Protein AF-A0A0F9EXT0-F1 (afdb_monomer)

pLDDT: mean 74.04, std 10.46, range [43.0, 87.94]

Secondary structure (DSSP, 8-state):
---HHHHHHHHHHHHHHHHHHHHHHHHHHHHHHHHH-S-HHHHHHHHHHHHHHHHHHHHHHHHHHHHHHHHHHHHHS----

Radius of gyration: 18.92 Å; Cα contacts (8 Å, |Δi|>4): 28; chains: 1; bounding box: 40×26×58 Å

Foldseek 3Di:
DDDVLVVVVVVLVVVVVVLVVVLVVLLVCLVVCCVPDPPNVVSVVSNVCSVVSVVVSCVVSVVSVVVNVVVVVVVVDPDDD

Mean predicted aligned error: 10.08 Å

Organism: NCBI:txid412755

Nearest PDB structures (foldseek):
  6yo0-assembly1_g1  TM=6.409E-01  e=8.470E+00  Tetrahymena thermophila

Solvent-accessible surface area (backbone atoms only — not comparable to full-atom values): 4504 Å² total; per-residue (Å²): 141,85,52,75,83,67,48,57,61,53,52,52,51,53,51,48,53,51,52,51,52,55,37,52,51,43,38,52,51,14,56,53,40,40,74,75,40,92,63,36,64,60,18,49,49,41,37,49,52,38,54,53,51,49,52,53,47,51,55,54,51,48,53,54,49,50,53,54,49,49,54,50,52,56,72,68,48,82,75,78,129

Structure (mmCIF, N/CA/C/O backbone):
data_AF-A0A0F9EXT0-F1
#
_entry.id   AF-A0A0F9EXT0-F1
#
loop_
_atom_site.group_PDB
_atom_site.id
_atom_site.type_symbol
_atom_site.label_atom_id
_atom_site.label_alt_id
_atom_site.label_comp_id
_atom_site.label_asym_id
_atom_site.label_entity_id
_atom_site.label_seq_id
_atom_site.pdbx_PDB_ins_code
_atom_site.Cartn_x
_atom_site.Cartn_y
_atom_site.Cartn_z
_atom_site.occupancy
_atom_site.B_iso_or_equiv
_atom_site.auth_seq_id
_atom_site.auth_comp_id
_atom_site.auth_asym_id
_atom_site.auth_atom_id
_atom_site.pdbx_PDB_model_num
ATOM 1 N N . ILE A 1 1 ? 14.816 -12.527 -23.976 1.00 46.62 1 ILE A N 1
ATOM 2 C CA . ILE A 1 1 ? 13.861 -13.225 -2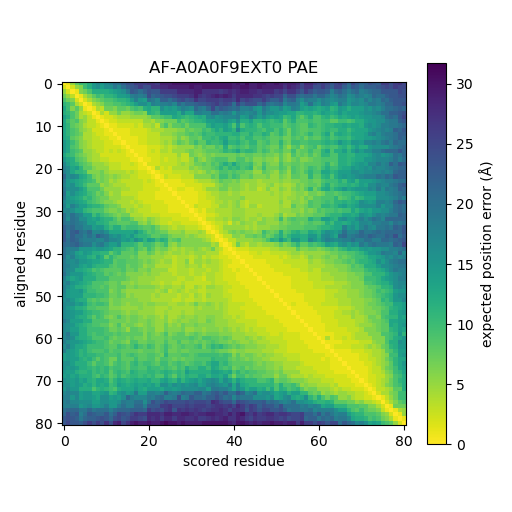3.070 1.00 46.62 1 ILE A CA 1
ATOM 3 C C . ILE A 1 1 ? 14.169 -12.981 -21.583 1.00 46.62 1 ILE A C 1
ATOM 5 O O . ILE A 1 1 ? 13.255 -13.075 -20.779 1.00 46.62 1 ILE A O 1
ATOM 9 N N . LEU A 1 2 ? 15.367 -12.514 -21.212 1.00 43.00 2 LEU A N 1
ATOM 10 C CA . LEU A 1 2 ? 15.626 -11.884 -19.909 1.00 43.00 2 LEU A CA 1
ATOM 11 C C . LEU A 1 2 ? 16.509 -10.647 -20.127 1.00 43.00 2 LEU A C 1
ATOM 13 O O . LEU A 1 2 ? 17.725 -10.722 -20.023 1.00 43.00 2 LEU A O 1
ATOM 17 N N . THR A 1 3 ? 15.911 -9.528 -20.529 1.00 47.03 3 THR A N 1
ATOM 18 C CA . THR A 1 3 ? 16.568 -8.216 -20.440 1.00 47.03 3 THR A CA 1
ATOM 19 C C . THR A 1 3 ? 16.069 -7.551 -19.159 1.00 47.03 3 THR A C 1
ATOM 21 O O . THR A 1 3 ? 14.894 -7.692 -18.810 1.00 47.03 3 THR A O 1
ATOM 24 N N . SER A 1 4 ? 16.951 -6.871 -18.426 1.00 53.34 4 SER A N 1
ATOM 25 C CA . SER A 1 4 ? 16.646 -6.170 -17.162 1.00 53.34 4 SER A CA 1
ATOM 26 C C . SER A 1 4 ? 15.389 -5.289 -17.243 1.00 53.34 4 SER A C 1
ATOM 28 O O . SER A 1 4 ? 14.635 -5.208 -16.276 1.00 53.34 4 SER A O 1
ATOM 30 N N . GLN A 1 5 ? 15.103 -4.739 -18.427 1.00 51.75 5 GLN A N 1
ATOM 31 C CA . GLN A 1 5 ? 13.927 -3.919 -18.733 1.00 51.75 5 GLN A CA 1
ATOM 32 C C . GLN A 1 5 ? 12.576 -4.649 -18.611 1.00 51.75 5 GLN A C 1
ATOM 34 O O . GLN A 1 5 ? 11.556 -4.020 -18.357 1.00 51.75 5 GLN A O 1
ATOM 39 N N . GLY A 1 6 ? 12.532 -5.979 -18.742 1.00 52.34 6 GLY A N 1
ATOM 40 C CA . GLY A 1 6 ? 11.289 -6.753 -18.600 1.00 52.34 6 GLY A CA 1
ATOM 41 C C . GLY A 1 6 ? 11.017 -7.270 -17.183 1.00 52.34 6 GLY A C 1
ATOM 42 O O . GLY A 1 6 ? 9.915 -7.746 -16.911 1.00 52.34 6 GLY A O 1
ATOM 43 N N . ILE A 1 7 ? 12.014 -7.227 -16.295 1.00 60.53 7 ILE A N 1
ATOM 44 C CA . ILE A 1 7 ? 11.948 -7.811 -14.945 1.00 60.53 7 ILE A CA 1
ATOM 45 C C . ILE A 1 7 ? 11.430 -6.779 -13.938 1.00 60.53 7 ILE A C 1
ATOM 47 O O . ILE A 1 7 ? 10.557 -7.102 -13.133 1.00 60.53 7 ILE A O 1
ATOM 51 N N . ILE A 1 8 ? 11.904 -5.534 -14.030 1.00 63.44 8 ILE A N 1
ATOM 52 C CA . ILE A 1 8 ? 11.518 -4.438 -13.129 1.00 63.44 8 ILE A CA 1
ATOM 53 C C . ILE A 1 8 ? 9.996 -4.180 -13.153 1.00 63.44 8 ILE A C 1
ATOM 55 O O . ILE A 1 8 ? 9.395 -4.182 -12.076 1.00 63.44 8 ILE A O 1
ATOM 59 N N . PRO A 1 9 ? 9.317 -4.093 -14.320 1.00 62.78 9 PRO A N 1
ATOM 60 C CA . PRO A 1 9 ? 7.869 -3.874 -14.357 1.00 62.78 9 PRO A CA 1
ATOM 61 C C . PRO A 1 9 ? 7.080 -5.046 -13.760 1.00 62.78 9 PRO A C 1
ATOM 63 O O . PRO A 1 9 ? 6.087 -4.849 -13.067 1.00 62.78 9 PRO A O 1
ATOM 66 N N . LYS A 1 10 ? 7.532 -6.287 -13.986 1.00 63.75 10 LYS A N 1
ATOM 67 C CA . LYS A 1 10 ? 6.852 -7.494 -13.490 1.00 63.75 10 LYS A CA 1
ATOM 68 C C . LYS A 1 10 ? 6.950 -7.627 -11.974 1.00 63.75 10 LYS A C 1
ATOM 70 O O . LYS A 1 10 ? 5.965 -7.987 -11.335 1.00 63.75 10 LYS A O 1
ATOM 75 N N . ILE A 1 11 ? 8.118 -7.324 -11.404 1.00 70.44 11 ILE A N 1
ATOM 76 C CA . ILE A 1 11 ? 8.317 -7.310 -9.951 1.00 70.44 11 ILE A CA 1
ATOM 77 C C . ILE A 1 11 ? 7.494 -6.185 -9.325 1.00 70.44 11 ILE A C 1
ATOM 79 O O . ILE A 1 11 ? 6.816 -6.434 -8.332 1.00 70.44 11 ILE A O 1
ATOM 83 N N . ALA A 1 12 ? 7.475 -4.993 -9.930 1.00 67.19 12 ALA A N 1
ATOM 84 C CA . ALA A 1 12 ? 6.650 -3.882 -9.462 1.00 67.19 12 ALA A CA 1
ATOM 85 C C . ALA A 1 12 ? 5.157 -4.252 -9.430 1.00 67.19 12 ALA A C 1
ATOM 87 O O . ALA A 1 12 ? 4.498 -4.027 -8.418 1.00 67.19 12 ALA A O 1
ATOM 88 N N . ILE A 1 13 ? 4.635 -4.906 -10.476 1.00 69.12 13 ILE A N 1
ATOM 89 C CA . ILE A 1 13 ? 3.241 -5.384 -10.524 1.00 69.12 13 ILE A CA 1
ATOM 90 C C . ILE A 1 13 ? 2.967 -6.431 -9.435 1.00 69.12 13 ILE A C 1
ATOM 92 O O . ILE A 1 13 ? 1.957 -6.340 -8.740 1.00 69.12 13 ILE A O 1
ATOM 96 N N . LEU A 1 14 ? 3.863 -7.403 -9.240 1.00 72.56 14 LEU A N 1
ATOM 97 C CA . LEU A 1 14 ? 3.728 -8.422 -8.188 1.00 72.56 14 LEU A CA 1
ATOM 98 C C . LEU A 1 14 ? 3.722 -7.805 -6.785 1.00 72.56 14 LEU A C 1
ATOM 100 O O . LEU A 1 14 ? 2.882 -8.160 -5.959 1.00 72.56 14 LEU A O 1
ATOM 104 N N . PHE A 1 15 ? 4.616 -6.847 -6.535 1.00 69.69 15 PHE A N 1
ATOM 105 C CA . PHE A 1 15 ? 4.673 -6.109 -5.275 1.00 69.69 15 PHE A CA 1
ATOM 106 C C . PHE A 1 15 ? 3.415 -5.257 -5.076 1.00 69.69 15 PHE A C 1
ATOM 108 O O . PHE A 1 15 ? 2.869 -5.220 -3.978 1.00 69.69 15 PHE A O 1
ATOM 115 N N . THR A 1 16 ? 2.892 -4.659 -6.152 1.00 68.50 16 THR A N 1
ATOM 116 C CA . THR A 1 16 ? 1.617 -3.925 -6.139 1.00 68.50 16 THR A CA 1
ATOM 117 C C . THR A 1 16 ? 0.473 -4.808 -5.683 1.00 68.50 16 THR A C 1
ATOM 119 O O . THR A 1 16 ? -0.308 -4.424 -4.816 1.00 68.50 16 THR A O 1
ATOM 122 N N . LEU A 1 17 ? 0.374 -6.004 -6.256 1.00 71.31 17 LEU A N 1
ATOM 123 C CA . LEU A 1 17 ? -0.714 -6.938 -5.991 1.00 71.31 17 LEU A CA 1
ATOM 124 C C . LEU A 1 17 ? -0.638 -7.491 -4.560 1.00 71.31 17 LEU A C 1
ATOM 126 O O . LEU A 1 17 ? -1.651 -7.569 -3.869 1.00 71.31 17 LEU A O 1
ATOM 130 N N . LEU A 1 18 ? 0.573 -7.793 -4.081 1.00 75.44 18 LEU A N 1
ATOM 131 C CA . LEU A 1 18 ? 0.818 -8.220 -2.701 1.00 75.44 18 LEU A CA 1
ATOM 132 C C . LEU A 1 18 ? 0.511 -7.119 -1.679 1.00 75.44 18 LEU A C 1
ATOM 134 O O . LEU A 1 18 ? -0.190 -7.377 -0.700 1.00 75.44 18 LEU A O 1
ATOM 138 N N . VAL A 1 19 ? 1.002 -5.896 -1.894 1.00 75.56 19 VAL A N 1
ATOM 139 C CA . VAL A 1 19 ? 0.804 -4.774 -0.960 1.00 75.56 19 VAL A CA 1
ATOM 140 C C . VAL A 1 19 ? -0.655 -4.317 -0.949 1.00 75.56 19 VAL A C 1
ATOM 142 O O . VAL A 1 19 ? -1.216 -4.096 0.121 1.00 75.56 19 VAL A O 1
ATOM 145 N N . SER A 1 20 ? -1.311 -4.246 -2.111 1.00 73.69 20 SER A N 1
ATOM 146 C CA . SER A 1 20 ? -2.738 -3.903 -2.185 1.00 73.69 20 SER A CA 1
ATOM 147 C C . SER A 1 20 ? -3.625 -4.974 -1.548 1.00 73.69 20 SER A C 1
ATOM 149 O O . SER A 1 20 ? -4.520 -4.626 -0.784 1.00 73.69 20 SER A O 1
ATOM 151 N N . GLY A 1 21 ? -3.355 -6.265 -1.776 1.00 76.56 21 GLY A N 1
ATOM 152 C CA . GLY A 1 21 ? -4.128 -7.360 -1.180 1.00 76.56 21 GLY A CA 1
ATOM 153 C C . GLY A 1 21 ? -3.973 -7.456 0.340 1.00 76.56 21 GLY A C 1
ATOM 154 O O . GLY A 1 21 ? -4.964 -7.548 1.065 1.00 76.56 21 GLY A O 1
ATOM 155 N N . THR A 1 22 ? -2.736 -7.384 0.840 1.00 76.88 22 THR A N 1
ATOM 156 C CA . THR A 1 22 ? -2.464 -7.390 2.290 1.00 76.88 22 THR A CA 1
ATOM 157 C C . THR A 1 22 ? -2.988 -6.131 2.970 1.00 76.88 22 THR A C 1
ATOM 159 O O . THR A 1 22 ? -3.557 -6.209 4.059 1.00 76.88 22 THR A O 1
ATOM 162 N N . GLY A 1 23 ? -2.877 -4.983 2.306 1.00 73.88 23 GLY A N 1
ATOM 163 C CA . GLY A 1 23 ? -3.432 -3.735 2.792 1.00 73.88 23 GLY A CA 1
ATOM 164 C C . GLY A 1 23 ? -4.960 -3.779 2.892 1.00 73.88 23 GLY A C 1
ATOM 165 O O . GLY A 1 23 ? -5.508 -3.448 3.943 1.00 73.88 23 GLY A O 1
ATOM 166 N N . LEU A 1 24 ? -5.656 -4.237 1.845 1.00 81.00 24 LEU A N 1
ATOM 167 C CA . LEU A 1 24 ? -7.121 -4.318 1.843 1.00 81.00 24 LEU A CA 1
ATOM 168 C C . LEU A 1 24 ? -7.628 -5.223 2.975 1.00 81.00 24 LEU A C 1
ATOM 170 O O . LEU A 1 24 ? -8.574 -4.872 3.678 1.00 81.00 24 LEU A O 1
ATOM 174 N N . MET A 1 25 ? -6.950 -6.355 3.191 1.00 80.56 25 MET A N 1
ATOM 175 C CA . MET A 1 25 ? -7.224 -7.257 4.310 1.00 80.56 25 MET A CA 1
ATOM 176 C C . MET A 1 25 ? -7.015 -6.553 5.660 1.00 80.56 25 MET A C 1
ATOM 178 O O . MET A 1 25 ? -7.857 -6.667 6.548 1.00 80.56 25 MET A O 1
ATOM 182 N N . GLY A 1 26 ? -5.937 -5.776 5.807 1.00 78.12 26 GLY A N 1
ATOM 183 C CA . GLY A 1 26 ? -5.662 -4.976 7.003 1.00 78.12 26 GLY A CA 1
ATOM 184 C C . GLY A 1 26 ? -6.730 -3.915 7.287 1.00 78.12 26 GLY A C 1
ATOM 185 O O . GLY A 1 26 ? -7.126 -3.743 8.439 1.00 78.12 26 GLY A O 1
ATOM 186 N N . LEU A 1 27 ? -7.257 -3.256 6.250 1.00 82.12 27 LEU A N 1
ATOM 187 C CA . LEU A 1 27 ? -8.357 -2.298 6.391 1.00 82.12 27 LEU A CA 1
ATOM 188 C C . LEU A 1 27 ? -9.652 -2.996 6.833 1.00 82.12 27 LEU A C 1
ATOM 190 O O . LEU A 1 27 ? -10.306 -2.532 7.764 1.00 82.12 27 LEU A O 1
ATOM 194 N N . ILE A 1 28 ? -10.009 -4.118 6.200 1.00 83.94 28 ILE A N 1
ATOM 195 C CA . ILE A 1 28 ? -11.212 -4.889 6.547 1.00 83.94 28 ILE A CA 1
ATOM 196 C C . ILE A 1 28 ? -11.135 -5.358 8.003 1.00 83.94 28 ILE A C 1
ATOM 198 O O . ILE A 1 28 ? -12.078 -5.151 8.764 1.00 83.94 28 ILE A O 1
ATOM 202 N N . LEU A 1 29 ? -9.997 -5.920 8.419 1.00 81.25 29 LEU A N 1
ATOM 203 C CA . LEU A 1 29 ? -9.778 -6.352 9.800 1.00 81.25 29 LEU A CA 1
ATOM 204 C C . LEU A 1 29 ? -9.782 -5.176 10.785 1.00 81.25 29 LEU A C 1
ATOM 206 O O . LEU A 1 29 ? -10.325 -5.308 11.878 1.00 81.25 29 LEU A O 1
ATOM 210 N N . GLY A 1 30 ? -9.239 -4.018 10.401 1.00 81.81 30 GLY A N 1
ATOM 211 C CA . GLY A 1 30 ? -9.304 -2.797 11.206 1.00 81.81 30 GLY A CA 1
ATOM 212 C C . GLY A 1 30 ? -10.737 -2.292 11.401 1.00 81.81 30 GLY A C 1
ATOM 213 O O . GLY A 1 30 ? -11.111 -1.918 12.509 1.00 81.81 30 GLY A O 1
ATOM 214 N N . ILE A 1 31 ? -11.571 -2.324 10.359 1.00 83.75 31 ILE A N 1
ATOM 215 C CA . ILE A 1 31 ? -12.978 -1.896 10.434 1.00 83.75 31 ILE A CA 1
ATOM 216 C C . ILE A 1 31 ? -13.812 -2.888 11.254 1.00 83.75 31 ILE A C 1
ATOM 218 O O . ILE A 1 31 ? -14.556 -2.471 12.142 1.00 83.75 31 ILE A O 1
ATOM 222 N N . LEU A 1 32 ? -13.666 -4.193 11.002 1.00 83.62 32 LEU A N 1
ATOM 223 C CA . LEU A 1 32 ? -14.362 -5.233 11.766 1.00 83.62 32 LEU A CA 1
ATOM 224 C C . LEU A 1 32 ? -13.948 -5.190 13.242 1.00 83.62 32 LEU A C 1
ATOM 226 O O . LEU A 1 32 ? -14.802 -5.115 14.128 1.00 83.62 32 LEU A O 1
ATOM 230 N N . GLY A 1 33 ? -12.642 -5.104 13.504 1.00 80.12 33 GLY A N 1
ATOM 231 C CA . GLY A 1 33 ? -12.093 -4.967 14.848 1.00 80.12 33 GLY A CA 1
ATOM 232 C C . GLY A 1 33 ? -12.572 -3.704 15.561 1.00 80.12 33 GLY A C 1
ATOM 233 O O . GLY A 1 33 ? -12.755 -3.722 16.773 1.00 80.12 33 GLY A O 1
ATOM 234 N N . TYR A 1 34 ? -12.827 -2.598 14.859 1.00 81.56 34 TYR A N 1
ATOM 235 C CA . TYR A 1 34 ? -13.376 -1.389 15.486 1.00 81.56 34 TYR A CA 1
ATOM 236 C C . TYR A 1 34 ? -14.793 -1.606 16.038 1.00 81.56 34 TYR A C 1
ATOM 238 O O . TYR A 1 34 ? -15.163 -0.993 17.041 1.00 81.56 34 TYR A O 1
ATOM 246 N N . SER A 1 35 ? -15.580 -2.469 15.390 1.00 80.38 35 SER A N 1
ATOM 247 C CA . SER A 1 35 ? -16.949 -2.774 15.811 1.00 80.38 35 SER A CA 1
ATOM 248 C C . SER A 1 35 ? -17.021 -3.782 16.961 1.00 80.38 35 SER A C 1
ATOM 250 O O . SER A 1 35 ? -17.909 -3.663 17.801 1.00 80.38 35 SER A O 1
ATOM 252 N N . GLU A 1 36 ? -16.074 -4.723 17.033 1.00 81.00 36 GLU A N 1
ATOM 253 C CA . GLU A 1 36 ? -16.116 -5.834 17.995 1.00 81.00 36 GLU A CA 1
ATOM 254 C C . GLU A 1 36 ? -15.199 -5.653 19.215 1.00 81.00 36 GLU A C 1
ATOM 256 O O . GLU A 1 36 ? -15.400 -6.313 20.232 1.00 81.00 36 GLU A O 1
ATOM 261 N N . THR A 1 37 ? -14.198 -4.766 19.156 1.00 78.19 37 THR A N 1
ATOM 262 C CA . THR A 1 37 ? -13.250 -4.574 20.269 1.00 78.19 37 THR A CA 1
ATOM 263 C C . THR A 1 37 ? -13.631 -3.403 21.176 1.00 78.19 37 THR A C 1
ATOM 265 O O . THR A 1 37 ? -13.963 -2.309 20.717 1.00 78.19 37 THR A O 1
ATOM 268 N N . GLU A 1 38 ? -13.505 -3.599 22.493 1.00 79.69 38 GLU A N 1
ATOM 269 C CA . GLU A 1 38 ? -13.582 -2.504 23.475 1.00 79.69 38 GLU A CA 1
ATOM 270 C C . GLU A 1 38 ? -12.420 -1.509 23.289 1.00 79.69 38 GLU A C 1
ATOM 272 O O . GLU A 1 38 ? -12.569 -0.298 23.457 1.00 79.69 38 GLU A O 1
ATOM 277 N N . GLU A 1 39 ? -11.266 -2.006 22.835 1.00 82.00 39 GLU A N 1
ATOM 278 C CA . GLU A 1 39 ? -10.061 -1.228 22.550 1.00 82.00 39 GLU A CA 1
ATOM 279 C C . GLU A 1 39 ? -10.048 -0.653 21.128 1.00 82.00 39 GLU A C 1
ATOM 281 O O . GLU A 1 39 ? -9.124 -0.871 20.339 1.00 82.00 39 GLU A O 1
ATOM 286 N N . LYS A 1 40 ? -11.056 0.166 20.818 1.00 80.81 40 LYS A N 1
ATOM 287 C CA . LYS A 1 40 ? -11.233 0.835 19.515 1.00 80.81 40 LYS A CA 1
ATOM 288 C C . LYS A 1 40 ? -9.973 1.529 18.984 1.00 80.81 40 LYS A C 1
ATOM 290 O O . LYS A 1 40 ? -9.791 1.641 17.774 1.00 80.81 40 LYS A O 1
ATOM 295 N N . TRP A 1 41 ? -9.094 1.983 19.878 1.00 81.44 41 TRP A N 1
ATOM 296 C CA . TRP A 1 41 ? -7.835 2.642 19.538 1.00 81.44 41 TRP A CA 1
ATOM 297 C C . TRP A 1 41 ? -6.878 1.742 18.738 1.00 81.44 41 TRP A C 1
ATOM 299 O O . TRP A 1 41 ? -6.238 2.235 17.811 1.00 81.44 41 TRP A O 1
ATOM 309 N N . LYS A 1 42 ? -6.817 0.430 19.015 1.00 80.69 42 LYS A N 1
ATOM 310 C CA . LYS A 1 42 ? -5.965 -0.514 18.263 1.00 80.69 42 LYS A CA 1
ATOM 311 C C . LYS A 1 42 ? -6.433 -0.647 16.817 1.00 80.69 42 LYS A C 1
ATOM 313 O O . LYS A 1 42 ? -5.628 -0.615 15.889 1.00 80.69 42 LYS A O 1
ATOM 318 N N . SER A 1 43 ? -7.746 -0.716 16.635 1.00 81.88 43 SER A N 1
ATOM 319 C CA . SER A 1 43 ? -8.388 -0.775 15.323 1.00 81.88 43 SER A CA 1
ATOM 320 C C . SER A 1 43 ? -8.219 0.527 14.538 1.00 81.88 43 SER A C 1
ATOM 322 O O . SER A 1 43 ? -7.901 0.490 13.351 1.00 81.88 43 SER A O 1
ATOM 324 N N . ILE A 1 44 ? -8.319 1.687 15.202 1.00 85.06 44 ILE A N 1
ATOM 325 C CA . ILE A 1 44 ? -7.998 2.987 14.588 1.00 85.06 44 ILE A CA 1
ATOM 326 C C . ILE A 1 44 ? -6.538 3.016 14.119 1.00 85.06 44 ILE A C 1
ATOM 328 O O . ILE A 1 44 ? -6.277 3.431 12.993 1.00 85.06 44 ILE A O 1
ATOM 332 N N . ILE A 1 45 ? -5.589 2.547 14.936 1.00 85.12 45 ILE A N 1
ATOM 333 C CA . ILE A 1 45 ? -4.173 2.492 14.546 1.00 85.12 45 ILE A CA 1
ATOM 334 C C . ILE A 1 45 ? -3.978 1.617 13.306 1.00 85.12 45 ILE A C 1
ATOM 336 O O . ILE A 1 45 ? -3.275 2.034 12.388 1.00 85.12 45 ILE A O 1
ATOM 340 N N . ALA A 1 46 ? -4.624 0.450 13.232 1.00 82.12 46 ALA A N 1
ATOM 341 C CA . ALA A 1 46 ? -4.549 -0.415 12.054 1.00 82.12 46 ALA A CA 1
ATOM 342 C C . ALA A 1 46 ? -5.056 0.292 10.781 1.00 82.12 46 ALA A C 1
ATOM 344 O O . ALA A 1 46 ? -4.403 0.236 9.737 1.00 82.12 46 ALA A O 1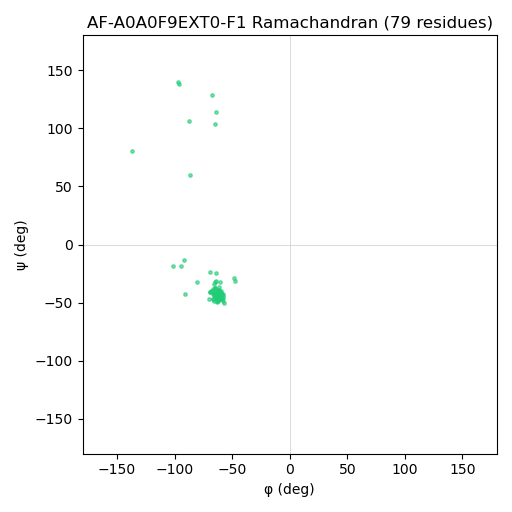
ATOM 345 N N . ILE A 1 47 ? -6.170 1.027 10.881 1.00 84.44 47 ILE A N 1
ATOM 346 C CA . ILE A 1 47 ? -6.724 1.824 9.775 1.00 84.44 47 ILE A CA 1
ATOM 347 C C . ILE A 1 47 ? -5.759 2.949 9.370 1.00 84.44 47 ILE A C 1
ATOM 349 O O . ILE A 1 47 ? -5.505 3.147 8.182 1.00 84.44 47 ILE A O 1
ATOM 353 N N . VAL A 1 48 ? -5.184 3.670 10.338 1.00 86.94 48 VAL A N 1
ATOM 354 C CA . VAL A 1 48 ? -4.225 4.757 10.077 1.00 86.94 48 VAL A CA 1
ATOM 355 C C . VAL A 1 48 ? -2.968 4.225 9.394 1.00 86.94 48 VAL A C 1
ATOM 357 O O . VAL A 1 48 ? -2.539 4.793 8.391 1.00 86.94 48 VAL A O 1
ATOM 360 N N . ILE A 1 49 ? -2.407 3.115 9.883 1.00 86.38 49 ILE A N 1
ATOM 361 C CA . ILE A 1 49 ? -1.242 2.461 9.272 1.00 86.38 49 ILE A CA 1
ATOM 362 C C . ILE A 1 49 ? -1.547 2.079 7.824 1.00 86.38 49 ILE A C 1
ATOM 364 O O . ILE A 1 49 ? -0.716 2.318 6.950 1.00 86.38 49 ILE A O 1
ATOM 368 N N . TYR A 1 50 ? -2.739 1.547 7.548 1.00 84.31 50 TYR A N 1
ATOM 369 C CA . TYR A 1 50 ? -3.139 1.228 6.182 1.00 84.31 50 TYR A CA 1
ATOM 370 C C . TYR A 1 50 ? -3.213 2.470 5.284 1.00 84.31 50 TYR A C 1
ATOM 372 O O . TYR A 1 50 ? -2.654 2.457 4.187 1.00 84.31 50 TYR A O 1
ATOM 380 N N . ILE A 1 51 ? -3.869 3.548 5.728 1.00 84.50 51 ILE A N 1
ATOM 381 C CA . ILE A 1 51 ? -3.999 4.781 4.934 1.00 84.50 51 ILE A CA 1
ATOM 382 C C . ILE 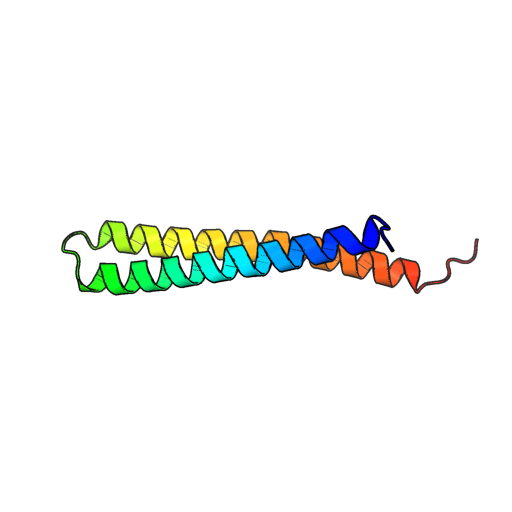A 1 51 ? -2.616 5.369 4.637 1.00 84.50 51 ILE A C 1
ATOM 384 O O . ILE A 1 51 ? -2.310 5.689 3.489 1.00 84.50 51 ILE A O 1
ATOM 388 N N . VAL A 1 52 ? -1.758 5.462 5.655 1.00 87.94 52 VAL A N 1
ATOM 389 C CA . VAL A 1 52 ? -0.394 5.986 5.518 1.00 87.94 52 VAL A CA 1
ATOM 390 C C . VAL A 1 52 ? 0.442 5.092 4.603 1.00 87.94 52 VAL A C 1
ATOM 392 O O . VAL A 1 52 ? 1.081 5.591 3.678 1.00 87.94 52 VAL A O 1
ATOM 395 N N . GLY A 1 53 ? 0.396 3.773 4.800 1.00 84.81 53 GLY A N 1
ATOM 396 C CA . GLY A 1 53 ? 1.086 2.809 3.943 1.00 84.81 53 GLY A CA 1
ATOM 397 C C . GLY A 1 53 ? 0.627 2.894 2.487 1.00 84.81 53 GLY A C 1
ATOM 398 O O . GLY A 1 53 ? 1.456 2.878 1.581 1.00 84.81 53 GLY A O 1
ATOM 399 N N . THR A 1 54 ? -0.674 3.081 2.260 1.00 81.06 54 THR A N 1
ATOM 400 C CA . THR A 1 54 ? -1.256 3.264 0.925 1.00 81.06 54 THR A CA 1
ATOM 401 C C . THR A 1 54 ? -0.764 4.556 0.272 1.00 81.06 54 THR A C 1
ATOM 403 O O . THR A 1 54 ? -0.403 4.545 -0.901 1.00 81.06 54 THR A O 1
ATOM 406 N N . LEU A 1 55 ? -0.681 5.664 1.015 1.00 83.62 55 LEU A N 1
ATOM 407 C CA . LEU A 1 55 ? -0.145 6.928 0.497 1.00 83.62 55 LEU A CA 1
ATOM 408 C C . LEU A 1 55 ? 1.324 6.801 0.083 1.00 83.62 55 LEU A C 1
ATOM 410 O O . LEU A 1 55 ? 1.678 7.191 -1.029 1.00 83.62 55 LEU A O 1
ATOM 414 N N . PHE A 1 56 ? 2.168 6.208 0.934 1.00 83.75 56 PHE A N 1
ATOM 415 C CA . PHE A 1 56 ? 3.560 5.931 0.572 1.00 83.75 56 PHE A CA 1
ATOM 416 C C . PHE A 1 56 ? 3.640 5.037 -0.663 1.00 83.75 56 PHE A C 1
ATOM 418 O O . PHE A 1 56 ? 4.402 5.325 -1.584 1.00 83.75 56 PHE A O 1
ATOM 425 N N . TYR A 1 57 ? 2.811 3.997 -0.715 1.00 78.50 57 TYR A N 1
ATOM 426 C CA . TYR A 1 57 ? 2.741 3.095 -1.852 1.00 78.50 57 TYR A CA 1
ATOM 427 C C . TYR A 1 57 ? 2.412 3.830 -3.162 1.00 78.50 57 TYR A C 1
ATOM 429 O O . TYR A 1 57 ? 3.100 3.629 -4.161 1.00 78.50 57 TYR A O 1
ATOM 437 N N . PHE A 1 58 ? 1.422 4.728 -3.157 1.00 77.06 58 PHE A N 1
ATOM 438 C CA . PHE A 1 58 ? 1.092 5.554 -4.322 1.00 77.06 58 PHE A CA 1
ATOM 439 C C . PHE A 1 58 ? 2.246 6.469 -4.741 1.00 77.06 58 PHE A C 1
ATOM 441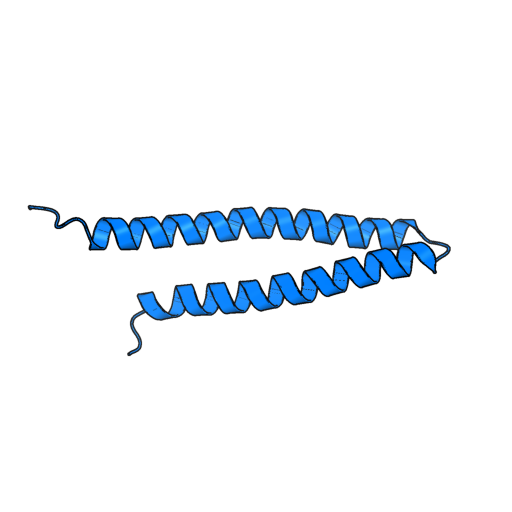 O O . PHE A 1 58 ? 2.500 6.594 -5.935 1.00 77.06 58 PHE A O 1
ATOM 448 N N . ILE A 1 59 ? 2.964 7.073 -3.790 1.00 83.62 59 ILE A N 1
ATOM 449 C CA . ILE A 1 59 ? 4.112 7.947 -4.083 1.00 83.62 59 ILE A CA 1
ATOM 450 C C . ILE A 1 59 ? 5.234 7.156 -4.768 1.00 83.62 59 ILE A C 1
ATOM 452 O O . ILE A 1 59 ? 5.721 7.563 -5.823 1.00 83.62 59 ILE A O 1
ATOM 456 N N . PHE A 1 60 ? 5.620 6.006 -4.208 1.00 79.06 60 PHE A N 1
ATOM 457 C CA . PHE A 1 60 ? 6.656 5.153 -4.800 1.00 79.06 60 PHE A CA 1
ATOM 458 C C . PHE A 1 60 ? 6.214 4.560 -6.141 1.00 79.06 60 PHE A C 1
ATOM 460 O O . PHE A 1 60 ? 6.978 4.579 -7.104 1.00 79.06 60 PHE A O 1
ATOM 467 N N . GLY A 1 61 ? 4.972 4.076 -6.226 1.00 76.50 61 GLY A N 1
ATOM 468 C CA . GLY A 1 61 ? 4.403 3.536 -7.458 1.00 76.50 61 GLY A CA 1
ATOM 469 C C . GLY A 1 61 ? 4.337 4.577 -8.574 1.00 76.50 61 GLY A C 1
ATOM 470 O O . GLY A 1 61 ? 4.669 4.265 -9.714 1.00 76.50 61 GLY A O 1
ATOM 471 N N . TYR A 1 62 ? 3.982 5.822 -8.247 1.00 77.12 62 TYR A N 1
ATOM 472 C CA . TYR A 1 62 ? 4.006 6.936 -9.191 1.00 77.12 62 TYR A CA 1
ATOM 473 C C . TYR A 1 62 ? 5.426 7.229 -9.686 1.00 77.12 62 TYR A C 1
ATOM 475 O O . TYR A 1 62 ? 5.613 7.389 -10.887 1.00 77.12 62 TYR A O 1
ATOM 483 N N . GLY A 1 63 ? 6.428 7.228 -8.800 1.00 80.50 63 GLY A N 1
ATOM 484 C CA . GLY A 1 63 ? 7.833 7.391 -9.195 1.00 80.50 63 GLY A CA 1
ATOM 485 C C . GLY A 1 63 ? 8.280 6.335 -10.209 1.00 80.50 63 GLY A C 1
ATOM 486 O O . GLY A 1 63 ? 8.751 6.676 -11.289 1.00 80.50 63 GLY A O 1
ATOM 487 N N . VAL A 1 64 ? 8.025 5.056 -9.914 1.00 76.94 64 VAL A N 1
ATOM 488 C CA . VAL A 1 64 ? 8.354 3.944 -10.826 1.00 76.94 64 VAL A CA 1
ATOM 489 C C . VAL A 1 64 ? 7.590 4.048 -12.151 1.00 76.94 64 VAL A C 1
ATOM 491 O O . VAL A 1 64 ? 8.148 3.762 -13.208 1.00 76.94 64 VAL A O 1
ATOM 494 N N . LEU A 1 65 ? 6.317 4.458 -12.116 1.00 74.56 65 LEU A N 1
ATOM 495 C CA . LEU A 1 65 ? 5.507 4.646 -13.321 1.00 74.56 65 LEU A CA 1
ATOM 496 C C . LEU A 1 65 ? 6.062 5.771 -14.202 1.00 74.56 65 LEU A C 1
ATOM 498 O O . LEU A 1 65 ? 6.116 5.607 -15.418 1.00 74.56 65 LEU A O 1
ATOM 502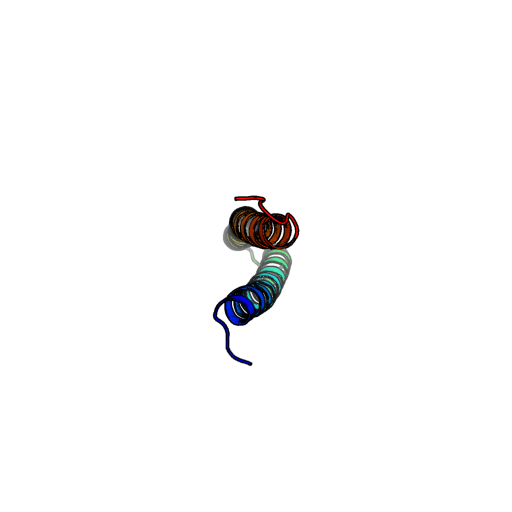 N N . VAL A 1 66 ? 6.468 6.892 -13.601 1.00 78.38 66 VAL A N 1
ATOM 503 C CA . VAL A 1 66 ? 7.084 8.022 -14.308 1.00 78.38 66 VAL A CA 1
ATOM 504 C C . VAL A 1 66 ? 8.408 7.603 -14.938 1.00 78.38 66 VAL A C 1
ATOM 506 O O . VAL A 1 66 ? 8.609 7.878 -16.118 1.00 78.38 66 VAL A O 1
ATOM 509 N N . ASP A 1 67 ? 9.266 6.890 -14.207 1.00 76.00 67 ASP A N 1
ATOM 510 C CA . ASP A 1 67 ? 10.537 6.386 -14.740 1.00 76.00 67 ASP A CA 1
ATOM 511 C C . ASP A 1 67 ? 10.308 5.447 -15.932 1.00 76.00 67 ASP A C 1
ATOM 513 O O . ASP A 1 67 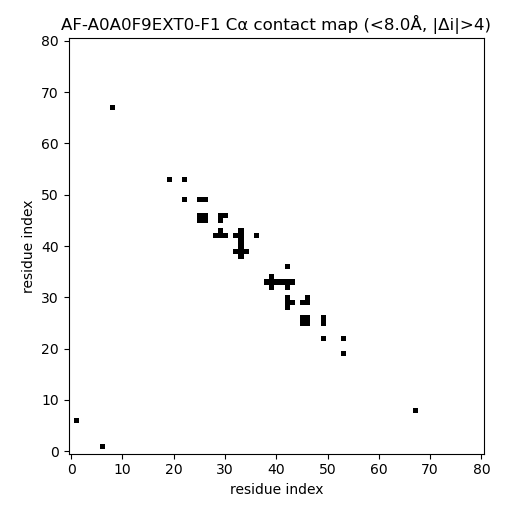? 10.916 5.618 -16.989 1.00 76.00 67 ASP A O 1
ATOM 517 N N . ALA A 1 68 ? 9.361 4.511 -15.808 1.00 71.19 68 ALA A N 1
ATOM 518 C CA . ALA A 1 68 ? 8.999 3.600 -16.891 1.00 71.19 68 ALA A CA 1
ATOM 519 C C . ALA A 1 68 ? 8.410 4.338 -18.109 1.00 71.19 68 ALA A C 1
ATOM 521 O O . ALA A 1 68 ? 8.720 4.000 -19.251 1.00 71.19 68 ALA A O 1
ATOM 522 N N . LEU A 1 69 ? 7.576 5.361 -17.888 1.00 75.06 69 LEU A N 1
ATOM 523 C CA . LEU A 1 69 ? 7.026 6.203 -18.955 1.00 75.06 69 LEU A CA 1
ATOM 524 C C . LEU A 1 69 ? 8.117 6.998 -19.668 1.00 75.06 69 LEU A C 1
ATOM 526 O O . LEU A 1 69 ? 8.120 7.048 -20.896 1.00 75.06 69 LEU A O 1
ATOM 530 N N . MET A 1 70 ? 9.048 7.588 -18.919 1.00 76.44 70 MET A N 1
ATOM 531 C CA . MET A 1 70 ? 10.176 8.329 -19.479 1.00 76.44 70 MET A CA 1
ATOM 532 C C . MET A 1 70 ? 11.075 7.408 -20.302 1.00 76.44 70 MET A C 1
ATOM 534 O O . MET A 1 70 ? 11.433 7.766 -21.420 1.00 76.44 70 MET A O 1
ATOM 538 N N . GLU A 1 71 ? 11.374 6.202 -19.817 1.00 74.69 71 GLU A N 1
ATOM 539 C CA . GLU A 1 71 ? 12.154 5.207 -20.564 1.00 74.69 71 GLU A CA 1
ATOM 540 C C . GLU A 1 71 ? 11.468 4.818 -21.888 1.00 74.69 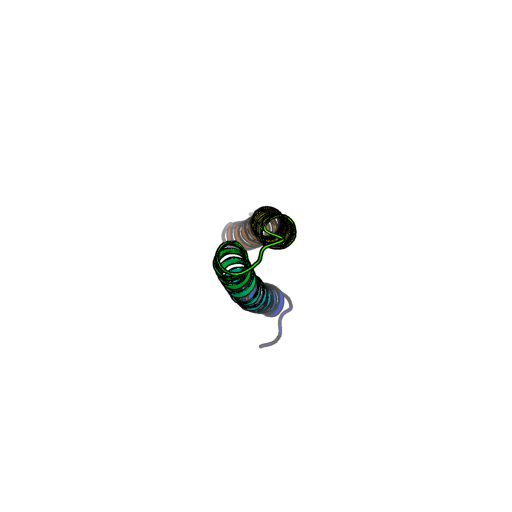71 GLU A C 1
ATOM 542 O O . GLU A 1 71 ? 12.117 4.773 -22.935 1.00 74.69 71 GLU A O 1
ATOM 547 N N . ILE A 1 72 ? 10.142 4.629 -21.880 1.00 74.06 72 ILE A N 1
ATOM 548 C CA . ILE A 1 72 ? 9.354 4.363 -23.095 1.00 74.06 72 ILE A CA 1
ATOM 549 C C . ILE A 1 72 ? 9.371 5.569 -24.044 1.00 74.06 72 ILE A C 1
ATOM 551 O O . ILE A 1 72 ? 9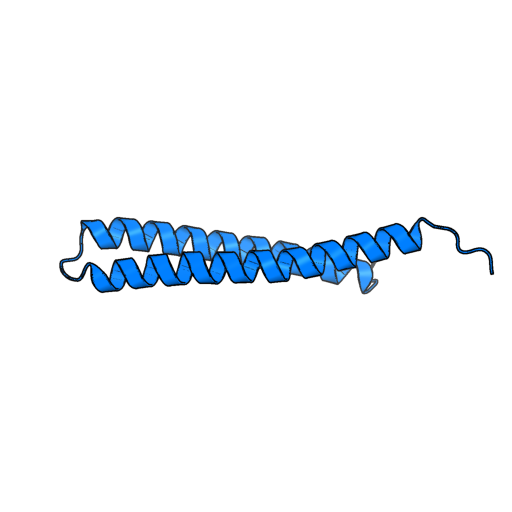.566 5.400 -25.248 1.00 74.06 72 ILE A O 1
ATOM 555 N N . MET A 1 73 ? 9.185 6.786 -23.529 1.00 70.31 73 MET A N 1
ATOM 556 C CA . MET A 1 73 ? 9.184 8.006 -24.341 1.00 70.31 73 MET A CA 1
ATOM 557 C C . MET A 1 73 ? 10.554 8.277 -24.973 1.00 70.31 73 MET A C 1
ATOM 559 O O . MET A 1 73 ? 10.613 8.562 -26.166 1.00 70.31 73 MET A O 1
ATOM 563 N N . PHE A 1 74 ? 11.653 8.129 -24.229 1.00 68.19 74 PHE A N 1
ATOM 564 C CA . PHE A 1 74 ? 13.010 8.249 -24.774 1.00 68.19 74 PHE A C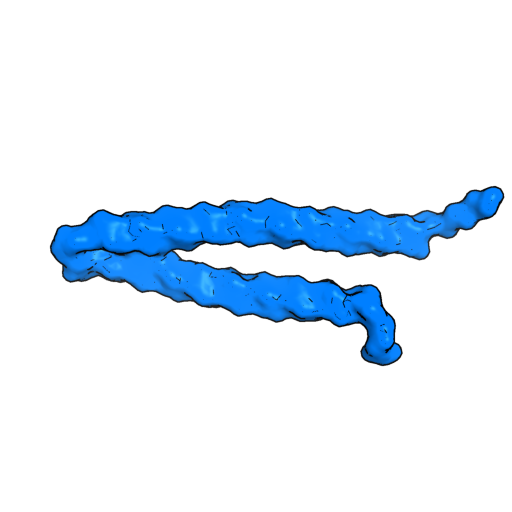A 1
ATOM 565 C C . PHE A 1 74 ? 13.340 7.138 -25.775 1.00 68.19 74 PHE A C 1
ATOM 567 O O . PHE A 1 74 ? 14.027 7.400 -26.756 1.00 68.19 74 PHE A O 1
ATOM 574 N N . GLY A 1 75 ? 12.827 5.921 -25.578 1.00 65.75 75 GLY A N 1
ATOM 575 C CA . GLY A 1 75 ? 12.968 4.836 -26.552 1.00 65.75 75 GLY A CA 1
ATOM 576 C C . GLY A 1 75 ? 12.180 5.052 -27.852 1.00 65.75 75 GLY A C 1
ATOM 577 O O . GLY A 1 75 ? 12.537 4.481 -28.881 1.00 65.75 75 GLY A O 1
ATOM 578 N N . LEU A 1 76 ? 11.121 5.871 -27.821 1.00 61.38 76 LEU A N 1
ATOM 579 C CA . LEU A 1 76 ? 10.259 6.186 -28.970 1.00 61.38 76 LEU A CA 1
ATOM 580 C C . LEU A 1 76 ? 10.652 7.468 -29.711 1.00 61.38 76 LEU A C 1
ATOM 582 O O . LEU A 1 76 ? 10.235 7.652 -30.854 1.00 61.38 76 LEU A O 1
ATOM 586 N N . ILE A 1 77 ? 11.431 8.352 -29.086 1.00 61.56 77 ILE A N 1
ATOM 587 C CA . ILE A 1 77 ? 12.001 9.530 -29.741 1.00 61.56 77 ILE A CA 1
ATOM 588 C C . ILE A 1 77 ? 13.335 9.093 -30.362 1.00 61.56 77 ILE A C 1
ATOM 590 O O . ILE A 1 77 ? 14.300 8.896 -29.623 1.00 61.56 77 ILE A O 1
ATOM 594 N N . PRO A 1 78 ? 13.440 8.932 -31.696 1.00 58.59 78 PRO A N 1
ATOM 595 C CA . PRO A 1 78 ? 14.735 8.728 -32.323 1.00 58.59 78 PRO A CA 1
ATOM 596 C C . PRO A 1 78 ? 15.540 10.009 -32.111 1.00 58.59 78 PRO A C 1
ATOM 598 O O . PRO A 1 78 ? 15.265 11.026 -32.741 1.00 58.59 78 PRO A O 1
ATOM 601 N N . LEU A 1 79 ? 16.492 9.981 -31.180 1.00 56.59 79 LEU A N 1
ATOM 602 C CA . LEU A 1 79 ? 17.453 11.063 -31.018 1.00 56.59 79 LEU A CA 1
ATOM 603 C C . LEU A 1 79 ? 18.284 11.125 -32.311 1.00 56.59 79 LEU A C 1
ATOM 605 O O . LEU A 1 79 ? 18.993 10.156 -32.601 1.00 56.59 79 LEU A O 1
ATOM 609 N N . PRO A 1 80 ? 18.197 12.203 -33.117 1.00 59.78 80 PRO A N 1
ATOM 610 C CA . PRO A 1 80 ? 19.234 12.451 -34.097 1.00 59.78 80 PRO A CA 1
ATOM 611 C C . PRO A 1 80 ? 20.491 12.788 -33.296 1.00 59.78 80 PRO A C 1
ATOM 613 O O . PRO A 1 80 ? 20.435 13.591 -32.364 1.00 59.78 80 PRO A O 1
ATOM 616 N N . TYR A 1 81 ? 21.589 12.110 -33.605 1.00 55.66 81 TYR A N 1
ATOM 617 C CA . TYR A 1 81 ? 22.918 12.496 -33.133 1.00 55.66 81 TYR A CA 1
ATOM 618 C C . TYR A 1 81 ? 23.160 13.992 -33.366 1.00 55.66 81 TYR A C 1
ATOM 620 O O . TYR A 1 81 ? 22.752 14.481 -34.448 1.00 55.66 81 TYR A O 1
#

Sequence (81 aa):
ILTSQGIIPKIAILFTLLVSGTGLMGLILGILGYSETEEKWKSIIAIVIYIVGTLFYFIFGYGVLVDALMEIMFGLIPLPY